Protein AF-A0A520SN39-F1 (afdb_monomer_lite)

Structure (mmCIF, N/CA/C/O backbone):
data_AF-A0A520SN39-F1
#
_entry.id   AF-A0A520SN39-F1
#
loop_
_atom_site.group_PDB
_atom_site.id
_atom_site.type_symbol
_atom_site.label_atom_id
_atom_site.label_alt_id
_atom_site.label_comp_id
_atom_site.label_asym_id
_atom_site.label_entity_id
_atom_site.label_seq_id
_atom_site.pdbx_PDB_ins_code
_atom_site.Cartn_x
_atom_site.Cartn_y
_atom_site.Cartn_z
_atom_site.occupancy
_atom_site.B_iso_or_equiv
_atom_site.auth_seq_id
_atom_site.auth_comp_id
_atom_site.auth_asym_id
_atom_site.auth_atom_id
_atom_site.pdbx_PDB_model_num
ATOM 1 N N . MET A 1 1 ? 7.850 -11.452 -13.053 1.00 60.06 1 MET A N 1
ATOM 2 C CA . MET A 1 1 ? 6.996 -11.488 -11.845 1.00 60.06 1 MET A CA 1
ATOM 3 C C . MET A 1 1 ? 7.020 -10.095 -11.234 1.00 60.06 1 MET A C 1
ATOM 5 O O . MET A 1 1 ? 8.112 -9.562 -11.082 1.00 60.06 1 MET A O 1
ATOM 9 N N . SER A 1 2 ? 5.871 -9.465 -10.986 1.00 72.19 2 SER A N 1
ATOM 10 C CA . SER A 1 2 ? 5.796 -8.087 -10.474 1.00 72.19 2 SER A CA 1
ATOM 11 C C . SER A 1 2 ? 5.007 -8.060 -9.173 1.00 72.19 2 SER A C 1
ATOM 13 O O . SER A 1 2 ? 3.864 -8.505 -9.154 1.00 72.19 2 SER A O 1
ATOM 15 N N . VAL A 1 3 ? 5.594 -7.511 -8.113 1.00 78.50 3 VAL A N 1
ATOM 16 C CA . VAL A 1 3 ? 4.896 -7.299 -6.840 1.00 78.50 3 VAL A CA 1
ATOM 17 C C . VAL A 1 3 ? 4.162 -5.963 -6.896 1.00 78.50 3 VAL A C 1
ATOM 19 O O . VAL A 1 3 ? 4.773 -4.934 -7.181 1.00 78.50 3 VAL A O 1
ATOM 22 N N . SER A 1 4 ? 2.860 -5.968 -6.613 1.00 84.31 4 SER A N 1
ATOM 23 C CA . SER A 1 4 ? 2.052 -4.754 -6.454 1.00 84.31 4 SER A CA 1
ATOM 24 C C . SER A 1 4 ? 1.633 -4.616 -4.995 1.00 84.31 4 SER A C 1
ATOM 26 O O . SER A 1 4 ? 1.097 -5.553 -4.406 1.00 84.31 4 SER A O 1
ATOM 28 N N . ILE A 1 5 ? 1.869 -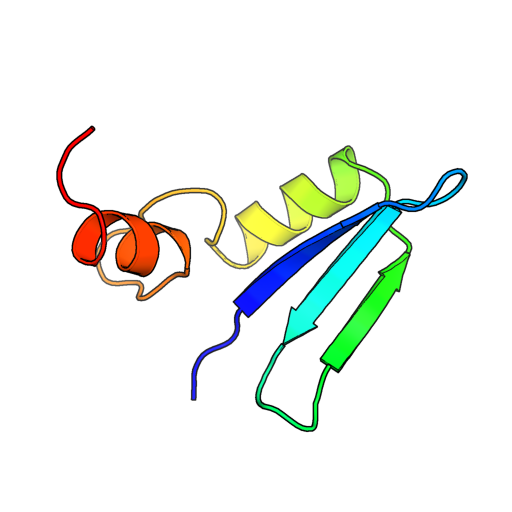3.440 -4.414 1.00 89.19 5 ILE A N 1
ATOM 29 C CA . ILE A 1 5 ? 1.427 -3.103 -3.059 1.00 89.19 5 ILE A CA 1
ATOM 30 C C . ILE A 1 5 ? 0.308 -2.074 -3.174 1.00 89.19 5 ILE A C 1
ATOM 32 O O . ILE A 1 5 ? 0.448 -1.065 -3.866 1.00 89.19 5 ILE A O 1
ATOM 36 N N . ARG A 1 6 ? -0.826 -2.345 -2.527 1.00 90.19 6 ARG A N 1
ATOM 37 C CA . ARG A 1 6 ? -2.034 -1.511 -2.569 1.00 90.19 6 ARG A CA 1
ATOM 38 C C . ARG A 1 6 ? -2.556 -1.249 -1.163 1.00 90.19 6 ARG A C 1
ATOM 40 O O . ARG A 1 6 ? -2.213 -1.965 -0.223 1.00 90.19 6 ARG A O 1
ATOM 47 N N . ARG A 1 7 ? -3.430 -0.253 -1.026 1.00 93.06 7 ARG A N 1
ATOM 48 C CA . ARG A 1 7 ? -4.165 0.008 0.214 1.00 93.06 7 ARG A CA 1
ATOM 49 C C . ARG A 1 7 ? -5.619 -0.426 0.073 1.00 93.06 7 ARG A C 1
ATOM 51 O O . ARG A 1 7 ? -6.269 -0.097 -0.916 1.00 93.06 7 ARG A O 1
ATOM 58 N N . ARG A 1 8 ? -6.143 -1.116 1.086 1.00 94.50 8 ARG A N 1
ATOM 59 C CA . ARG A 1 8 ? -7.579 -1.381 1.253 1.00 94.50 8 ARG A CA 1
ATOM 60 C C . ARG A 1 8 ? -8.042 -0.790 2.575 1.00 94.50 8 ARG A C 1
ATOM 62 O O . ARG A 1 8 ? -7.337 -0.883 3.573 1.00 94.50 8 ARG A O 1
ATOM 69 N N . ILE A 1 9 ? -9.226 -0.190 2.589 1.00 93.62 9 ILE A N 1
ATOM 70 C CA . ILE A 1 9 ? -9.805 0.424 3.786 1.00 93.62 9 ILE A CA 1
ATOM 71 C C . ILE A 1 9 ? -11.215 -0.130 3.970 1.00 93.62 9 ILE A C 1
ATOM 73 O O . ILE A 1 9 ? -11.975 -0.267 3.013 1.00 93.62 9 ILE A O 1
ATOM 77 N N . THR A 1 10 ? -11.542 -0.481 5.205 1.00 93.31 10 THR A N 1
ATOM 78 C CA . THR A 1 10 ? -12.894 -0.808 5.668 1.00 93.31 10 THR A CA 1
ATOM 79 C C . THR A 1 10 ? -13.355 0.275 6.645 1.00 93.31 10 THR A C 1
ATOM 81 O O . THR A 1 10 ? -12.583 1.172 6.974 1.00 93.31 10 THR A O 1
ATOM 84 N N . ARG A 1 11 ? -14.595 0.202 7.149 1.00 91.62 11 ARG A N 1
ATOM 85 C CA . ARG A 1 11 ? -15.096 1.187 8.127 1.00 91.62 11 ARG A CA 1
ATOM 86 C C . ARG A 1 11 ? -14.241 1.285 9.396 1.00 91.62 11 ARG A C 1
ATOM 88 O O . ARG A 1 11 ? -14.231 2.339 10.016 1.00 91.62 11 ARG A O 1
ATOM 95 N N . THR A 1 12 ? -13.554 0.211 9.781 1.00 93.75 12 THR A N 1
ATOM 96 C CA . THR A 1 12 ? -12.836 0.117 11.062 1.00 93.75 12 THR A CA 1
ATOM 97 C C . THR A 1 12 ? -11.344 -0.175 10.919 1.00 93.75 12 THR A C 1
ATOM 99 O O . THR A 1 12 ? -10.601 0.046 11.867 1.00 93.75 12 THR A O 1
ATOM 102 N N . GLN A 1 13 ? -10.889 -0.667 9.762 1.00 94.69 13 GLN A N 1
ATOM 103 C CA . GLN A 1 13 ? -9.527 -1.180 9.597 1.00 94.69 13 GLN A CA 1
ATOM 104 C C . GLN A 1 13 ? -8.956 -0.890 8.206 1.00 94.69 13 GLN A C 1
ATOM 106 O O . GLN A 1 13 ? -9.619 -1.102 7.184 1.00 94.69 13 GLN A O 1
ATOM 111 N N . GLY A 1 14 ? -7.695 -0.457 8.175 1.00 94.25 14 GLY A N 1
ATOM 112 C CA . GLY A 1 14 ? -6.872 -0.377 6.971 1.00 94.25 14 GLY A CA 1
ATOM 113 C C . GLY A 1 14 ? -6.002 -1.621 6.786 1.00 94.25 14 GLY A C 1
ATOM 114 O O . GLY A 1 14 ? -5.612 -2.272 7.756 1.00 94.25 14 GLY A O 1
ATOM 115 N N . TYR A 1 15 ? -5.681 -1.935 5.536 1.00 96.12 15 TYR A N 1
ATOM 116 C CA . TYR A 1 15 ? -4.822 -3.051 5.166 1.00 96.12 15 TYR A CA 1
ATOM 117 C C . TYR A 1 15 ? -3.833 -2.640 4.079 1.00 96.12 15 TYR A C 1
ATOM 119 O O . TYR A 1 15 ? -4.190 -1.945 3.120 1.00 96.12 15 TYR A O 1
ATOM 127 N N . THR A 1 16 ? -2.615 -3.149 4.202 1.00 96.12 16 THR A N 1
ATOM 128 C CA . THR A 1 16 ? -1.659 -3.252 3.106 1.00 96.12 16 THR A CA 1
ATOM 129 C C . THR A 1 16 ? -1.916 -4.559 2.371 1.00 96.12 16 THR A C 1
ATOM 131 O O . THR A 1 16 ? -1.906 -5.628 2.974 1.00 96.12 16 THR A O 1
ATOM 134 N N . VAL A 1 17 ? -2.165 -4.472 1.069 1.00 93.31 17 VAL A N 1
ATOM 135 C CA . VAL A 1 17 ? -2.431 -5.626 0.208 1.00 93.31 17 VAL A CA 1
ATOM 136 C C . VAL A 1 17 ? -1.208 -5.868 -0.664 1.00 93.31 17 VAL A C 1
ATOM 138 O O . VAL A 1 17 ? -0.870 -5.011 -1.480 1.00 93.31 17 VAL A O 1
ATOM 141 N N . ILE A 1 18 ? -0.552 -7.013 -0.492 1.00 89.94 18 ILE A N 1
ATOM 142 C CA . ILE A 1 18 ? 0.602 -7.433 -1.294 1.00 89.94 18 ILE A CA 1
ATOM 143 C C . ILE A 1 18 ? 0.121 -8.466 -2.307 1.00 89.94 18 ILE A C 1
ATOM 145 O O . ILE A 1 18 ? -0.417 -9.506 -1.930 1.00 89.94 18 ILE A O 1
ATOM 149 N N . VAL A 1 19 ? 0.303 -8.165 -3.589 1.00 88.88 19 VAL A N 1
ATOM 150 C CA . VAL A 1 19 ? -0.120 -9.002 -4.714 1.00 88.88 19 VAL A CA 1
ATOM 151 C C . VAL A 1 19 ? 1.123 -9.464 -5.458 1.00 88.88 19 VAL A C 1
ATOM 153 O O . VAL A 1 19 ? 1.843 -8.635 -6.021 1.00 88.88 19 VAL A O 1
ATOM 156 N N . PHE A 1 20 ? 1.372 -10.770 -5.461 1.00 83.62 20 PHE A N 1
ATOM 157 C CA . PHE A 1 20 ? 2.469 -11.379 -6.220 1.00 83.62 20 PHE A CA 1
ATOM 158 C C . PHE A 1 20 ? 1.996 -11.859 -7.600 1.00 83.62 20 PHE A C 1
ATOM 160 O O . PHE A 1 20 ? 2.676 -11.641 -8.603 1.00 83.62 20 PHE A O 1
ATOM 167 N N . ASP A 1 21 ? 0.807 -12.459 -7.648 1.00 83.00 21 ASP A N 1
ATOM 168 C CA . ASP A 1 21 ? 0.080 -12.875 -8.849 1.00 83.00 21 ASP A CA 1
ATOM 169 C C . ASP A 1 21 ? -1.433 -12.958 -8.540 1.00 83.00 21 ASP A C 1
ATOM 171 O O . ASP A 1 21 ? -1.891 -12.404 -7.538 1.00 83.00 21 ASP A O 1
ATOM 175 N N . LYS A 1 22 ? -2.231 -13.576 -9.425 1.00 79.94 22 LYS A N 1
ATOM 176 C CA . LYS A 1 22 ? -3.695 -13.651 -9.271 1.00 79.94 22 LYS A CA 1
ATOM 177 C C . LYS A 1 22 ? -4.137 -14.453 -8.044 1.00 79.94 22 LYS A C 1
ATOM 179 O O . LYS A 1 22 ? -5.177 -14.122 -7.481 1.00 79.94 22 LYS A O 1
ATOM 184 N N . ASP A 1 23 ? -3.355 -15.448 -7.638 1.00 86.88 23 ASP A N 1
ATOM 185 C CA . ASP A 1 23 ? -3.739 -16.415 -6.608 1.00 86.88 23 ASP A CA 1
ATOM 186 C C . ASP A 1 23 ? -3.027 -16.140 -5.269 1.00 86.88 23 ASP A C 1
ATOM 188 O O . ASP A 1 23 ? -3.495 -16.559 -4.211 1.00 86.88 23 ASP A O 1
ATOM 192 N N . HIS A 1 24 ? -1.946 -15.353 -5.284 1.00 87.12 24 HIS A N 1
ATOM 193 C CA . HIS A 1 24 ? -1.159 -14.998 -4.102 1.00 87.12 24 HIS A CA 1
ATOM 194 C C . HIS A 1 24 ? -1.362 -13.533 -3.699 1.00 87.12 24 HIS A C 1
ATOM 196 O O . HIS A 1 24 ? -0.600 -12.632 -4.079 1.00 87.12 24 HIS A O 1
ATOM 202 N N . ILE A 1 25 ? -2.402 -13.311 -2.889 1.00 89.81 25 ILE A N 1
ATOM 203 C CA . ILE A 1 25 ? -2.775 -12.006 -2.331 1.00 89.81 25 ILE A CA 1
ATOM 204 C C . ILE A 1 25 ? -2.765 -12.077 -0.804 1.00 89.81 25 ILE A C 1
ATOM 206 O O . IL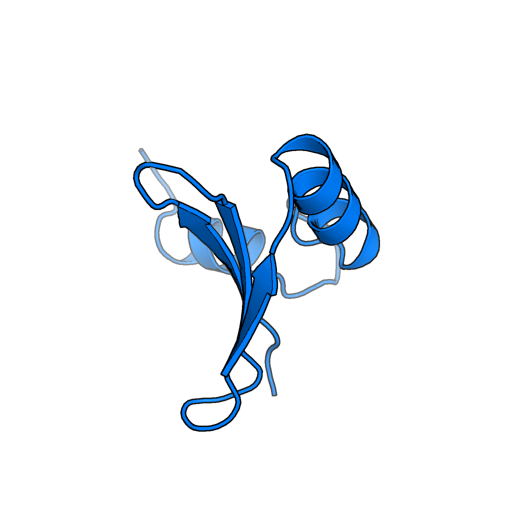E A 1 25 ? -3.520 -12.838 -0.201 1.00 89.81 25 ILE A O 1
ATOM 210 N N . TYR A 1 26 ? -1.971 -11.217 -0.170 1.00 91.56 26 TYR A N 1
ATOM 211 C CA . TYR A 1 26 ? -1.873 -11.129 1.286 1.00 91.56 26 TYR A CA 1
ATOM 212 C C . TYR A 1 26 ? -2.402 -9.786 1.785 1.00 91.56 26 TYR A C 1
ATOM 214 O O . TYR A 1 26 ? -1.954 -8.733 1.338 1.00 91.56 26 TYR A O 1
ATOM 222 N N . ASN A 1 27 ? -3.340 -9.824 2.736 1.00 92.62 27 ASN A N 1
ATOM 223 C CA . ASN A 1 27 ? -3.885 -8.636 3.396 1.00 92.62 27 ASN A CA 1
ATOM 224 C C . ASN A 1 27 ? -3.286 -8.511 4.798 1.00 92.62 27 ASN A C 1
ATOM 226 O O . ASN A 1 27 ? -3.635 -9.281 5.691 1.00 92.62 27 ASN A O 1
ATOM 230 N N . TRP A 1 28 ? -2.423 -7.522 5.003 1.00 94.19 28 TRP A N 1
ATOM 231 C CA . TRP A 1 28 ? -1.819 -7.236 6.299 1.00 94.19 28 TRP A CA 1
ATOM 232 C C . TRP A 1 28 ? -2.537 -6.052 6.960 1.00 94.19 28 TRP A C 1
ATOM 234 O O . TRP A 1 28 ? -2.570 -4.976 6.360 1.00 94.19 28 TRP A O 1
ATOM 244 N N . PRO A 1 29 ? -3.119 -6.195 8.166 1.00 95.50 29 PRO A N 1
ATOM 245 C CA . PRO A 1 29 ? -3.771 -5.086 8.861 1.00 95.50 29 PRO A CA 1
ATOM 246 C C . PRO A 1 29 ? -2.738 -4.034 9.271 1.00 95.50 29 PRO A C 1
ATOM 248 O O . PRO A 1 29 ? -1.836 -4.310 10.055 1.00 95.50 29 PRO A O 1
ATOM 251 N N . THR A 1 30 ? -2.858 -2.826 8.730 1.00 96.00 30 THR A N 1
ATOM 252 C CA . THR A 1 30 ? -1.894 -1.741 8.950 1.00 96.00 30 THR A CA 1
ATOM 253 C C . THR A 1 30 ? -2.609 -0.409 9.101 1.00 96.00 30 THR A C 1
ATOM 255 O O . THR A 1 30 ? -3.587 -0.120 8.403 1.00 96.00 30 THR A O 1
ATOM 258 N N . THR A 1 31 ? -2.065 0.453 9.947 1.00 95.94 31 THR A N 1
ATOM 259 C CA . THR A 1 31 ? -2.359 1.887 9.947 1.00 95.94 31 THR A CA 1
ATOM 260 C C . THR A 1 31 ? -1.856 2.552 8.660 1.00 95.94 31 THR A C 1
ATOM 262 O O . THR A 1 31 ? -1.094 1.974 7.883 1.00 95.94 31 THR A O 1
ATOM 265 N N . GLU A 1 32 ? -2.268 3.797 8.417 1.00 93.44 32 GLU A N 1
ATOM 266 C CA . GLU A 1 32 ? -1.771 4.573 7.273 1.00 93.44 32 GLU A CA 1
ATOM 267 C C . GLU A 1 32 ? -0.263 4.825 7.339 1.00 93.44 32 GLU A C 1
ATOM 269 O O . GLU A 1 32 ? 0.438 4.697 6.339 1.00 93.44 32 GLU A O 1
ATOM 274 N N . ARG A 1 33 ? 0.243 5.125 8.539 1.00 95.19 33 ARG A N 1
ATOM 275 C CA . ARG A 1 33 ? 1.670 5.333 8.777 1.00 95.19 33 ARG A CA 1
ATOM 276 C C . ARG A 1 33 ? 2.474 4.087 8.407 1.00 95.19 33 ARG A C 1
ATOM 278 O O . ARG A 1 33 ? 3.438 4.189 7.661 1.00 95.19 33 ARG A O 1
ATOM 285 N N . GLU A 1 34 ? 2.055 2.919 8.890 1.00 96.06 34 GLU A N 1
ATOM 286 C CA . GLU A 1 34 ? 2.720 1.644 8.589 1.00 96.06 34 GLU A CA 1
ATOM 287 C C . GLU A 1 34 ? 2.661 1.308 7.099 1.00 96.06 34 GLU A C 1
ATOM 289 O O . GLU A 1 34 ? 3.671 0.915 6.524 1.00 96.06 34 GLU A O 1
ATOM 294 N N . HIS A 1 35 ? 1.513 1.530 6.454 1.00 95.06 35 HIS A N 1
ATOM 295 C CA . HIS A 1 35 ? 1.378 1.355 5.010 1.00 95.06 35 HIS A CA 1
ATOM 296 C C . HIS A 1 35 ? 2.393 2.207 4.233 1.00 95.06 35 HIS A C 1
ATOM 298 O O . HIS A 1 35 ? 3.078 1.701 3.345 1.00 95.06 35 HIS A O 1
ATOM 304 N N . ASN A 1 36 ? 2.537 3.484 4.597 1.00 92.75 36 ASN A N 1
ATOM 305 C CA . ASN A 1 36 ? 3.475 4.397 3.944 1.00 92.75 36 ASN A CA 1
ATOM 306 C C . ASN A 1 36 ? 4.939 3.982 4.151 1.00 92.75 36 ASN A C 1
ATOM 308 O O . ASN A 1 36 ? 5.737 4.089 3.221 1.00 92.75 36 ASN A O 1
ATOM 312 N N . GLU A 1 37 ? 5.302 3.472 5.330 1.00 95.38 37 GLU A N 1
ATOM 313 C CA . GLU A 1 37 ? 6.646 2.925 5.559 1.00 95.38 37 GLU A CA 1
ATOM 314 C C . GLU A 1 37 ? 6.902 1.666 4.717 1.00 95.38 37 GLU A C 1
ATOM 316 O O . GLU A 1 37 ? 7.966 1.536 4.112 1.00 95.38 37 GLU A O 1
ATOM 321 N N . ILE A 1 38 ? 5.908 0.783 4.575 1.00 92.38 38 ILE A N 1
ATOM 322 C CA . ILE A 1 38 ? 6.010 -0.387 3.689 1.00 92.38 38 ILE A CA 1
ATOM 323 C C . ILE A 1 38 ? 6.218 0.054 2.233 1.00 92.38 38 ILE A C 1
ATOM 325 O O . ILE A 1 38 ? 7.098 -0.476 1.553 1.00 92.38 38 ILE A O 1
ATOM 329 N N . LEU A 1 39 ? 5.475 1.054 1.747 1.00 91.06 39 LEU A N 1
ATOM 330 C CA . LEU A 1 39 ? 5.666 1.578 0.390 1.00 91.06 39 LEU A CA 1
ATOM 331 C C . LEU A 1 39 ? 7.094 2.090 0.161 1.00 91.06 39 LEU A C 1
ATOM 333 O O . LEU A 1 39 ? 7.664 1.811 -0.895 1.00 91.06 39 LEU A O 1
ATOM 337 N N . LYS A 1 40 ? 7.693 2.786 1.137 1.00 91.38 40 LYS A N 1
ATOM 338 C CA . LYS A 1 40 ? 9.084 3.266 1.053 1.00 91.38 40 LYS A CA 1
ATOM 339 C C . LYS A 1 40 ? 10.083 2.114 0.985 1.00 91.38 40 LYS A C 1
ATOM 341 O O . LYS A 1 40 ? 10.968 2.133 0.130 1.00 91.38 40 LYS A O 1
ATOM 346 N N . LEU A 1 41 ? 9.931 1.102 1.844 1.00 90.69 41 LEU A N 1
ATOM 347 C CA . LEU A 1 41 ? 10.821 -0.067 1.881 1.00 90.69 41 LEU A CA 1
ATOM 348 C C . LEU A 1 41 ? 10.845 -0.805 0.537 1.00 90.69 41 LEU A C 1
ATOM 350 O O . LEU A 1 41 ? 11.912 -1.152 0.035 1.00 90.69 41 LEU A O 1
ATOM 354 N N . TYR A 1 42 ? 9.676 -0.976 -0.084 1.00 87.00 42 TYR A N 1
ATOM 355 C CA . TYR A 1 42 ? 9.540 -1.623 -1.393 1.00 87.00 42 TYR A CA 1
ATOM 356 C C . TYR A 1 42 ? 9.658 -0.660 -2.581 1.00 87.00 42 TYR A C 1
ATOM 358 O O . TYR A 1 42 ? 9.434 -1.068 -3.726 1.00 87.00 42 TYR A O 1
ATOM 366 N N . LYS A 1 43 ? 10.007 0.611 -2.331 1.00 88.19 43 LYS A N 1
ATOM 367 C CA . LYS A 1 43 ? 10.174 1.657 -3.350 1.00 88.19 43 LYS A CA 1
ATOM 368 C C . LYS A 1 43 ? 8.959 1.773 -4.279 1.00 88.19 43 LYS A C 1
ATOM 370 O O . LYS A 1 43 ? 9.104 1.920 -5.488 1.00 88.19 43 LYS A O 1
ATOM 375 N N . GLN A 1 44 ? 7.757 1.649 -3.721 1.00 86.62 44 GLN A N 1
ATOM 376 C CA . GLN A 1 44 ? 6.473 1.811 -4.419 1.00 86.62 44 GLN A CA 1
ATOM 377 C C . GLN A 1 44 ? 5.853 3.199 -4.185 1.00 86.62 44 GLN A C 1
ATOM 379 O O . GLN A 1 44 ? 4.835 3.520 -4.789 1.00 86.62 44 GLN A O 1
ATOM 384 N N . ASP A 1 45 ? 6.458 4.009 -3.314 1.00 87.00 45 ASP A N 1
ATOM 385 C CA . ASP A 1 45 ? 5.995 5.334 -2.892 1.00 87.00 45 ASP A CA 1
ATOM 386 C C . ASP A 1 45 ? 6.064 6.398 -4.000 1.00 87.00 45 ASP A C 1
ATOM 388 O O . ASP A 1 45 ? 5.228 7.295 -4.053 1.00 87.00 45 ASP A O 1
ATOM 392 N N . ARG A 1 46 ? 7.054 6.304 -4.891 1.00 84.31 46 ARG A N 1
ATOM 393 C CA . ARG A 1 46 ? 7.327 7.273 -5.969 1.00 84.31 46 ARG A CA 1
ATOM 394 C C . ARG A 1 46 ? 8.075 6.607 -7.122 1.00 84.31 46 ARG A C 1
ATOM 396 O O . ARG A 1 46 ? 8.508 5.470 -6.960 1.00 84.31 46 ARG A O 1
ATOM 403 N N . PRO A 1 47 ? 8.273 7.253 -8.281 1.00 82.31 47 PRO A N 1
ATOM 404 C CA . PRO A 1 47 ? 9.153 6.720 -9.316 1.00 82.31 47 PRO A CA 1
ATOM 405 C C . PRO A 1 47 ? 10.590 6.623 -8.795 1.00 82.31 47 PRO A C 1
ATOM 407 O O . PRO A 1 47 ? 11.125 7.593 -8.261 1.00 82.31 47 PRO A O 1
ATOM 410 N N . HIS A 1 48 ? 11.222 5.466 -8.975 1.00 81.88 48 HIS A N 1
ATOM 411 C CA . HIS A 1 48 ? 12.636 5.267 -8.656 1.00 81.88 48 HIS A CA 1
ATOM 412 C C . HIS A 1 48 ? 13.378 4.846 -9.932 1.00 81.88 48 HIS A C 1
ATOM 414 O O . HIS A 1 48 ? 12.942 3.893 -10.584 1.00 81.88 48 HIS A O 1
ATOM 420 N N . PRO A 1 49 ? 14.475 5.525 -10.319 1.00 79.88 49 PRO A N 1
ATOM 421 C CA . PRO A 1 49 ? 15.226 5.181 -11.525 1.00 79.88 49 PRO A CA 1
ATOM 422 C C . PRO A 1 49 ? 15.669 3.714 -11.529 1.00 79.88 49 PRO A C 1
ATOM 424 O O . PRO A 1 49 ? 16.192 3.214 -10.535 1.00 79.88 49 PRO A O 1
ATOM 427 N N . GLY A 1 50 ? 15.445 3.020 -12.648 1.00 79.69 50 GLY A N 1
ATOM 428 C CA . GLY A 1 50 ? 15.806 1.607 -12.807 1.00 79.69 50 GLY A CA 1
ATOM 429 C C . GLY A 1 50 ? 14.904 0.611 -12.067 1.00 79.69 50 GLY A C 1
ATOM 430 O O . GLY A 1 50 ? 15.189 -0.583 -12.090 1.00 79.69 50 GLY A O 1
ATOM 431 N N . ILE A 1 51 ? 13.818 1.063 -11.427 1.00 78.88 51 ILE A N 1
ATOM 432 C CA . ILE A 1 51 ? 12.878 0.196 -10.707 1.00 78.88 51 ILE A CA 1
ATOM 433 C C . ILE A 1 51 ? 11.510 0.245 -11.381 1.00 78.88 51 ILE A C 1
ATOM 435 O O . ILE A 1 51 ? 10.843 1.279 -11.406 1.00 78.88 51 ILE A O 1
ATOM 439 N N . HIS A 1 52 ? 11.054 -0.906 -11.874 1.00 71.56 52 HIS A N 1
ATOM 440 C CA . HIS A 1 52 ? 9.676 -1.076 -12.324 1.00 71.56 52 HIS A CA 1
ATOM 441 C C . HIS A 1 52 ? 8.749 -1.221 -11.117 1.00 71.56 52 HIS A C 1
ATOM 443 O O . HIS A 1 52 ? 8.575 -2.310 -10.572 1.00 71.56 52 HIS A O 1
ATOM 449 N N . ASN A 1 53 ? 8.166 -0.104 -10.690 1.00 76.50 53 ASN A N 1
ATOM 450 C CA . ASN A 1 53 ? 7.176 -0.056 -9.623 1.00 76.50 53 ASN A CA 1
ATOM 451 C C . ASN A 1 53 ? 5.796 0.365 -10.144 1.00 76.50 53 ASN A C 1
ATOM 453 O O . ASN A 1 53 ? 5.635 0.828 -11.277 1.00 76.50 53 ASN A O 1
ATOM 457 N N . ASN A 1 54 ? 4.783 0.204 -9.295 1.00 67.75 54 ASN A N 1
ATOM 458 C CA . ASN A 1 54 ? 3.396 0.488 -9.653 1.00 67.75 54 ASN A CA 1
ATOM 459 C C . ASN A 1 54 ? 3.191 1.964 -10.055 1.00 67.75 54 ASN A C 1
ATOM 461 O O . ASN A 1 54 ? 2.360 2.267 -10.909 1.00 67.75 54 ASN A O 1
ATOM 465 N N . HIS A 1 55 ? 3.985 2.876 -9.484 1.00 67.88 55 HIS A N 1
ATOM 466 C CA . HIS A 1 55 ? 3.948 4.301 -9.803 1.00 67.88 55 HIS A CA 1
ATOM 467 C C . HIS A 1 55 ? 4.498 4.602 -11.209 1.00 67.88 55 HIS A C 1
ATOM 469 O O . HIS A 1 55 ? 3.919 5.403 -11.944 1.00 67.88 55 HIS A O 1
ATOM 475 N N . ALA A 1 56 ? 5.593 3.955 -11.611 1.00 63.78 56 ALA A N 1
ATOM 476 C CA . ALA A 1 56 ? 6.156 4.067 -12.953 1.00 63.78 56 ALA A CA 1
ATOM 477 C C . ALA A 1 56 ? 5.194 3.494 -14.006 1.00 63.78 56 ALA A C 1
ATOM 479 O O . ALA A 1 56 ? 4.998 4.108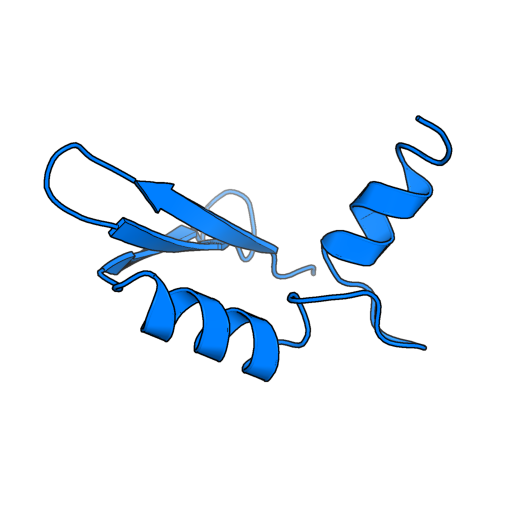 -15.052 1.00 63.78 56 ALA A O 1
ATOM 480 N N . HIS A 1 57 ? 4.524 2.376 -13.700 1.00 63.72 57 HIS A N 1
ATOM 481 C CA . HIS A 1 57 ? 3.489 1.809 -14.569 1.00 63.72 57 HIS A CA 1
ATOM 482 C C . HIS A 1 57 ? 2.282 2.751 -14.725 1.00 63.72 57 HIS A C 1
ATOM 484 O O . HIS A 1 57 ? 1.760 2.919 -15.827 1.00 63.72 57 HIS A O 1
ATOM 490 N N . HIS A 1 58 ? 1.847 3.407 -13.643 1.00 62.53 58 HIS A N 1
ATOM 491 C CA . HIS A 1 58 ? 0.760 4.388 -13.699 1.00 62.53 58 HIS A CA 1
ATOM 492 C C . HIS A 1 58 ? 1.116 5.599 -14.579 1.00 62.53 58 HIS A C 1
ATOM 494 O O . HIS A 1 58 ? 0.311 5.992 -15.418 1.00 62.53 58 HIS A O 1
ATOM 500 N N . LEU A 1 59 ? 2.333 6.145 -14.457 1.00 60.62 59 LEU A N 1
ATOM 501 C CA . LEU A 1 59 ? 2.806 7.256 -15.300 1.00 60.62 59 LEU A CA 1
ATOM 502 C C . LEU A 1 59 ? 2.946 6.873 -16.782 1.00 60.62 59 LEU A C 1
ATOM 504 O O . LEU A 1 59 ? 2.629 7.682 -17.646 1.00 60.62 59 LEU A O 1
ATOM 508 N N . GLN A 1 60 ? 3.388 5.650 -17.091 1.00 59.59 60 GLN A N 1
ATOM 509 C CA . GLN A 1 60 ? 3.486 5.181 -18.481 1.00 59.59 60 GLN A CA 1
ATOM 510 C C . GLN A 1 60 ? 2.115 4.962 -19.130 1.00 59.59 60 GLN A C 1
ATOM 512 O O . GLN A 1 60 ? 1.940 5.238 -20.312 1.00 59.59 60 GLN A O 1
ATOM 517 N N . THR A 1 61 ? 1.141 4.464 -18.366 1.00 58.00 61 THR A N 1
ATOM 518 C CA . THR A 1 61 ? -0.209 4.172 -18.878 1.00 58.00 61 THR A CA 1
ATOM 519 C C . THR A 1 61 ? -1.125 5.396 -18.908 1.00 58.00 61 THR A C 1
ATOM 521 O O . THR A 1 61 ? -2.086 5.405 -19.670 1.00 58.00 61 THR A O 1
ATOM 524 N N . HIS A 1 62 ? -0.831 6.429 -18.114 1.00 60.59 62 HIS A N 1
ATOM 525 C CA . HIS A 1 62 ? -1.600 7.676 -18.044 1.00 60.59 62 HIS A CA 1
ATOM 526 C C . HIS A 1 62 ? -0.654 8.889 -18.122 1.00 60.59 62 HIS A C 1
ATOM 528 O O . HIS A 1 62 ? -0.487 9.601 -17.131 1.00 60.59 62 HIS A O 1
ATOM 534 N N . PRO A 1 63 ? -0.008 9.131 -19.279 1.00 53.91 63 PRO A N 1
ATOM 535 C CA . PRO A 1 63 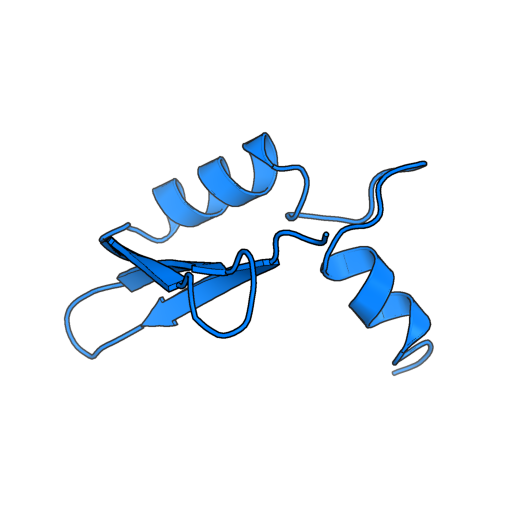? 1.077 10.105 -19.384 1.00 53.91 63 PRO A CA 1
ATOM 536 C C . PRO A 1 63 ? 0.649 11.580 -19.343 1.00 53.91 63 PRO A C 1
ATOM 538 O O . PRO A 1 63 ? 1.526 12.430 -19.381 1.00 53.91 63 PRO A O 1
ATOM 541 N N . ASN A 1 64 ? -0.643 11.913 -19.254 1.00 57.41 64 ASN A N 1
ATOM 542 C CA . ASN A 1 64 ? -1.113 13.293 -19.091 1.00 57.41 64 ASN A CA 1
ATOM 543 C C . ASN A 1 64 ? -2.539 13.338 -18.513 1.00 57.41 64 ASN A C 1
ATOM 545 O O . ASN A 1 64 ? -3.497 12.914 -19.165 1.00 57.41 64 ASN A O 1
ATOM 549 N N . LYS A 1 65 ? -2.663 13.899 -17.310 1.00 46.59 65 LYS A N 1
ATOM 550 C CA . LYS A 1 65 ? -3.789 14.735 -16.886 1.00 46.59 65 LYS A CA 1
ATOM 551 C C . LYS A 1 65 ? -3.216 16.082 -16.481 1.00 46.59 65 LYS A C 1
ATOM 553 O O . LYS A 1 65 ? -2.141 16.056 -15.842 1.00 46.59 65 LYS A O 1
#

Sequence (65 aa):
MSVSIRRRITRTQGYTVIVFDKDHIYNWPTTEREHNEILKLYKQDRPHPGIHNNHAHHLQTHPNK

pLDDT: mean 83.13, std 13.06, range [46.59, 96.12]

Radius of gyration: 12.69 Å; chains: 1; boundi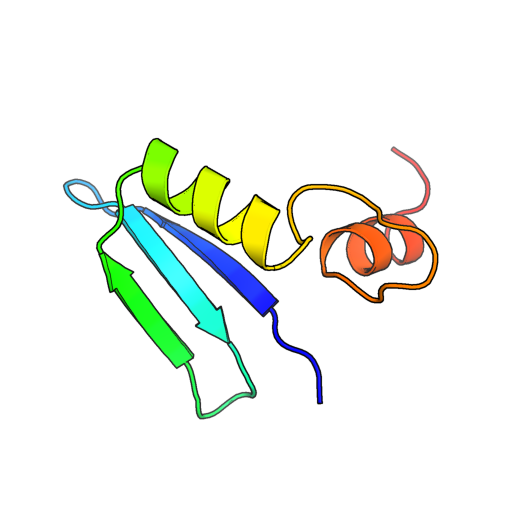ng box: 31×31×30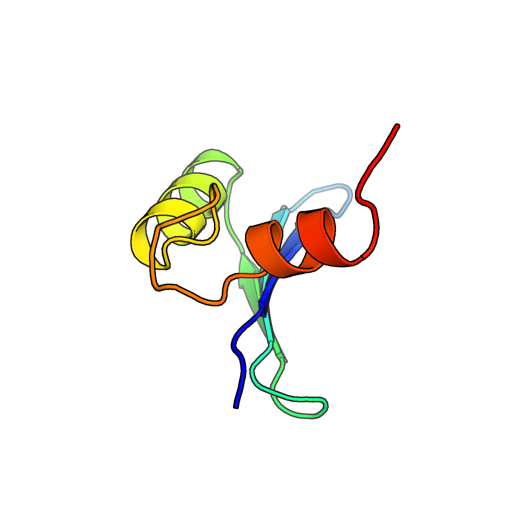 Å

Secondary structure (DSSP, 8-state):
---EEEEEE-SS-EEEEEESSSS-EEEEE--HHHHHHHHHHTT-SS--TT---HHHHHHHHS---

Foldseek 3Di:
DAWAWDWDDDPVWIWIWIDPDPVDIDTHTDDPVVSCVVCVVVVQNADDPPDDHPRVVCCVVCVDD